Protein AF-A0A0E3QIT9-F1 (afdb_monomer_lite)

pLDDT: mean 95.92, std 5.53, range [59.34, 98.62]

Secondary structure (DSSP, 8-state):
-HHHHHHHHHHHHHHHHHHHHHTT-HHHHHHHHHHHHHHHHHHHHHHHHHHHHHHH-HHHHHHHHT--

InterPro domains:
  IPR002024 Bacterioferritin [PR00601] (19-39)
  IPR002024 Bacterioferritin [PR00601] (40-61)
  IPR008331 Ferritin/DPS domain [PF00210] (2-56)
  IPR009040 Ferritin-like diiron domain [PS50905] (1-57)
  IPR009078 Ferritin-like superfamily [SSF47240] (2-66)
  IPR012347 Ferritin-like [G3DSA:1.20.1260.10] (1-67)

Radius of gyration: 16.54 Å; chains: 1; bounding box: 41×16×42 Å

Structure (mmCIF, N/CA/C/O backbone):
data_AF-A0A0E3QIT9-F1
#
_entry.id   AF-A0A0E3QIT9-F1
#
loop_
_atom_site.group_PDB
_atom_site.id
_atom_site.type_symbol
_atom_site.label_atom_id
_atom_site.label_alt_id
_atom_site.label_comp_id
_atom_site.label_asym_id
_atom_site.label_entity_id
_atom_site.label_seq_id
_atom_site.pdbx_PDB_ins_code
_atom_site.Cartn_x
_atom_site.Cartn_y
_atom_site.Cartn_z
_atom_site.occupancy
_atom_site.B_iso_or_equiv
_atom_site.auth_seq_id
_atom_site.auth_comp_id
_atom_site.auth_asym_id
_atom_site.auth_atom_id
_atom_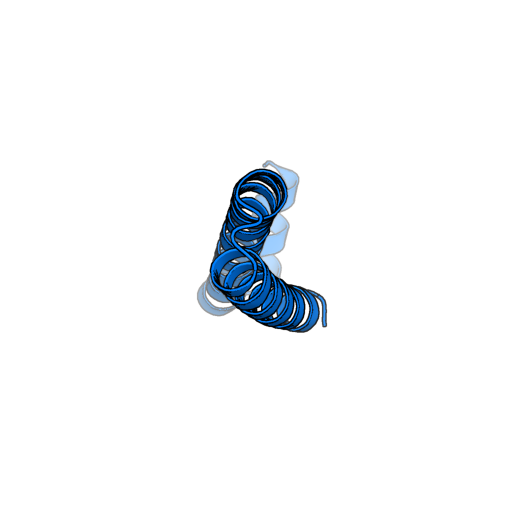site.pdbx_PDB_model_num
ATOM 1 N N . MET A 1 1 ? 0.315 -9.501 -9.279 1.00 82.88 1 MET A N 1
ATOM 2 C CA . MET A 1 1 ? -0.093 -10.311 -8.104 1.00 82.88 1 MET A CA 1
ATOM 3 C C . MET A 1 1 ? 0.047 -9.527 -6.796 1.00 82.88 1 MET A C 1
ATOM 5 O O . MET A 1 1 ? -0.961 -9.357 -6.126 1.00 82.88 1 MET A O 1
ATOM 9 N N . ILE A 1 2 ? 1.224 -8.971 -6.475 1.00 89.81 2 ILE A N 1
ATOM 10 C CA . ILE A 1 2 ? 1.490 -8.238 -5.215 1.00 89.81 2 ILE A CA 1
ATOM 11 C C . ILE A 1 2 ? 0.623 -6.976 -5.033 1.00 89.81 2 ILE A C 1
ATOM 13 O O . ILE A 1 2 ? 0.029 -6.802 -3.973 1.00 89.81 2 ILE A O 1
ATOM 17 N N . LEU A 1 3 ? 0.462 -6.134 -6.063 1.00 92.44 3 LEU A N 1
ATOM 18 C CA . LEU A 1 3 ? -0.420 -4.954 -5.986 1.00 92.44 3 LEU A CA 1
ATOM 19 C C . LEU A 1 3 ? -1.872 -5.337 -5.646 1.00 92.44 3 LEU A C 1
ATOM 21 O O . LEU A 1 3 ? -2.517 -4.706 -4.814 1.00 92.44 3 LEU A O 1
ATOM 25 N N . LYS A 1 4 ? -2.378 -6.423 -6.246 1.00 93.81 4 LYS A N 1
ATOM 26 C CA . LYS A 1 4 ? -3.727 -6.938 -5.971 1.00 93.81 4 LYS A CA 1
ATOM 27 C C . LYS A 1 4 ? -3.871 -7.395 -4.514 1.00 93.81 4 LYS A C 1
ATOM 29 O O . LYS A 1 4 ? -4.912 -7.146 -3.916 1.00 93.81 4 LYS A O 1
ATOM 34 N N . LEU A 1 5 ? -2.839 -8.030 -3.951 1.00 93.50 5 LEU A N 1
ATOM 35 C CA . LEU A 1 5 ? -2.817 -8.426 -2.539 1.00 93.50 5 LEU A CA 1
ATOM 36 C C . LEU A 1 5 ? -2.845 -7.203 -1.618 1.00 93.50 5 LEU A C 1
ATOM 38 O O . LEU A 1 5 ? -3.657 -7.170 -0.700 1.00 93.50 5 LEU A O 1
ATOM 42 N N . ASN A 1 6 ? -2.038 -6.177 -1.900 1.00 91.56 6 ASN A N 1
ATOM 43 C CA . ASN A 1 6 ? -2.016 -4.954 -1.093 1.00 91.56 6 ASN A CA 1
ATOM 44 C C . ASN A 1 6 ? -3.351 -4.197 -1.156 1.00 91.56 6 ASN A C 1
ATOM 46 O O . ASN A 1 6 ? -3.891 -3.841 -0.114 1.00 91.56 6 ASN A O 1
ATOM 50 N N . LYS A 1 7 ? -3.967 -4.066 -2.338 1.00 94.25 7 LYS A N 1
ATOM 51 C CA . LYS A 1 7 ? -5.327 -3.506 -2.462 1.00 94.25 7 LYS A CA 1
ATOM 52 C C . LYS A 1 7 ? -6.378 -4.324 -1.702 1.00 94.25 7 LYS A C 1
ATOM 54 O O . LYS A 1 7 ? -7.327 -3.762 -1.165 1.00 94.25 7 LYS A O 1
ATOM 59 N N . GLY A 1 8 ? -6.227 -5.649 -1.657 1.00 96.38 8 GLY A N 1
ATOM 60 C CA . GLY A 1 8 ? -7.067 -6.520 -0.832 1.00 96.38 8 GLY A CA 1
ATOM 61 C C . GLY A 1 8 ? -6.872 -6.273 0.666 1.00 96.38 8 GLY A C 1
ATOM 62 O O . GLY A 1 8 ? -7.852 -6.159 1.397 1.00 96.38 8 GLY A O 1
ATOM 63 N N . ALA A 1 9 ? -5.622 -6.118 1.107 1.00 95.50 9 ALA A N 1
ATOM 64 C CA . ALA A 1 9 ? -5.286 -5.802 2.490 1.00 95.50 9 ALA A CA 1
ATOM 65 C C . ALA A 1 9 ? -5.862 -4.444 2.919 1.00 95.50 9 ALA A C 1
ATOM 67 O O . ALA A 1 9 ? -6.510 -4.381 3.956 1.00 95.50 9 ALA A O 1
ATOM 68 N N . VAL A 1 10 ? -5.731 -3.395 2.096 1.00 97.75 10 VAL A N 1
ATOM 69 C CA . VAL A 1 10 ? -6.339 -2.068 2.339 1.00 97.75 10 VAL A CA 1
ATOM 70 C C . VAL A 1 10 ? -7.841 -2.184 2.612 1.00 97.75 10 VAL A C 1
ATOM 72 O O . VAL A 1 10 ? -8.347 -1.602 3.569 1.00 97.75 10 VAL A O 1
ATOM 75 N N . LYS A 1 11 ? -8.568 -2.988 1.823 1.00 97.75 11 LYS A N 1
ATOM 76 C CA . LYS A 1 11 ? -9.998 -3.243 2.069 1.00 97.75 11 LYS A CA 1
ATOM 77 C C . LYS A 1 11 ? -10.240 -3.941 3.410 1.00 97.75 11 LYS A C 1
ATOM 79 O O . LYS A 1 11 ? -11.141 -3.543 4.139 1.00 97.75 11 LYS A O 1
ATOM 84 N N . GLY A 1 12 ? -9.436 -4.952 3.743 1.00 98.12 12 GLY A N 1
ATOM 85 C CA . GLY A 1 12 ? -9.542 -5.671 5.016 1.00 98.12 12 GLY A CA 1
ATOM 86 C C . GLY A 1 12 ? -9.255 -4.791 6.237 1.00 98.12 12 GLY A C 1
ATOM 87 O O . GLY A 1 12 ? -9.965 -4.882 7.238 1.00 98.12 12 GLY A O 1
ATOM 88 N N . TYR A 1 13 ? -8.265 -3.898 6.145 1.00 98.06 13 TYR A N 1
ATOM 89 C CA . TYR A 1 13 ? -7.945 -2.949 7.213 1.00 98.06 13 TYR A CA 1
ATOM 90 C C . TYR A 1 13 ? -9.046 -1.907 7.393 1.00 98.06 13 TYR A C 1
ATOM 92 O O . TYR A 1 13 ? -9.465 -1.683 8.523 1.00 98.06 13 TYR A O 1
ATOM 100 N N . ASN A 1 14 ? -9.583 -1.345 6.306 1.00 98.31 14 ASN A N 1
ATOM 101 C CA . ASN A 1 14 ? -10.720 -0.422 6.383 1.00 98.31 14 ASN A CA 1
ATOM 102 C C . ASN A 1 14 ? -11.943 -1.061 7.057 1.00 98.31 14 ASN A C 1
ATOM 104 O O . ASN A 1 14 ? -12.576 -0.442 7.912 1.00 98.31 14 ASN A O 1
ATOM 108 N N . GLU A 1 15 ? -12.243 -2.319 6.733 1.00 98.50 15 GLU A N 1
ATOM 109 C CA . GLU A 1 15 ? -13.338 -3.049 7.377 1.00 98.50 15 GLU A CA 1
ATOM 110 C C . GLU A 1 15 ? -13.063 -3.322 8.864 1.00 98.50 15 GLU A C 1
ATOM 112 O O . GLU A 1 15 ? -13.944 -3.164 9.709 1.00 98.50 15 GLU A O 1
ATOM 117 N N . SER A 1 16 ? -11.819 -3.660 9.208 1.00 98.25 16 SER A N 1
ATOM 118 C CA . SER A 1 16 ? -11.406 -3.849 10.604 1.00 98.25 16 SER A CA 1
ATOM 119 C C . SER A 1 16 ? -11.501 -2.543 11.404 1.00 98.25 16 SER A C 1
ATOM 121 O O . SER A 1 16 ? -11.993 -2.548 12.527 1.00 98.25 16 SER A O 1
ATOM 123 N N . ILE A 1 17 ? -11.107 -1.410 10.814 1.00 98.56 17 ILE A N 1
ATOM 124 C CA . ILE A 1 17 ? -11.217 -0.069 11.412 1.00 98.56 17 ILE A CA 1
ATOM 125 C C . ILE A 1 17 ? -12.683 0.312 11.640 1.00 98.56 17 ILE A C 1
ATOM 127 O O . ILE A 1 17 ? -13.019 0.853 12.700 1.00 98.56 17 ILE A O 1
ATOM 131 N N . ARG A 1 18 ? -13.569 0.008 10.679 1.00 98.62 18 ARG A N 1
ATOM 132 C CA . ARG A 1 18 ? -15.020 0.193 10.829 1.00 98.62 18 ARG A CA 1
ATOM 133 C C . ARG A 1 18 ? -15.532 -0.572 12.051 1.00 98.62 18 ARG A C 1
ATOM 135 O O . A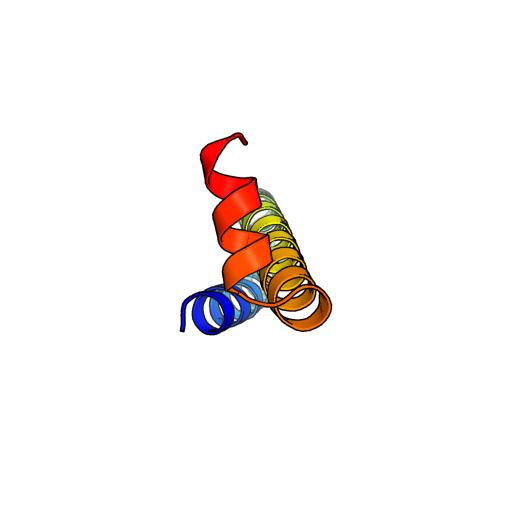RG A 1 18 ? -16.172 0.028 12.912 1.00 98.62 18 ARG A O 1
ATOM 142 N N . LEU A 1 19 ? -15.179 -1.854 12.173 1.00 98.56 19 LEU A N 1
ATOM 143 C CA . LEU A 1 19 ? -15.583 -2.689 13.307 1.00 98.56 19 LEU A CA 1
ATOM 144 C C . LEU A 1 19 ? -15.012 -2.184 14.643 1.00 98.56 19 LEU A C 1
ATOM 146 O O . LEU A 1 19 ? -15.753 -2.066 15.617 1.00 98.56 19 LEU A O 1
ATOM 150 N N . SER A 1 20 ? -13.724 -1.830 14.702 1.00 98.44 20 SER A N 1
ATOM 151 C CA . SER A 1 20 ? -13.118 -1.249 15.909 1.00 98.44 20 SER A CA 1
ATOM 152 C C . SER A 1 20 ? -13.808 0.053 16.323 1.00 98.44 20 SER A C 1
ATOM 154 O O . SER A 1 20 ? -14.001 0.296 17.512 1.00 98.44 20 SER A O 1
ATOM 156 N N . THR A 1 21 ? -14.247 0.866 15.358 1.00 98.12 21 THR A N 1
ATOM 157 C CA . THR A 1 21 ? -15.012 2.094 15.622 1.00 98.12 21 THR A CA 1
ATOM 158 C C . THR A 1 21 ? -16.387 1.784 16.221 1.00 98.12 21 THR A C 1
ATOM 160 O O . THR A 1 21 ? -16.771 2.393 17.219 1.00 98.12 21 THR A O 1
ATOM 163 N N . GLU A 1 22 ? -17.111 0.809 15.665 1.00 98.56 22 GLU A N 1
ATOM 164 C CA . GLU A 1 22 ? -18.429 0.376 16.159 1.00 98.56 22 GLU A CA 1
ATOM 165 C C . GLU A 1 22 ? -18.366 -0.184 17.583 1.00 98.56 22 GLU A C 1
ATOM 167 O O . GLU A 1 22 ? -19.231 0.108 18.410 1.00 98.56 22 GLU A O 1
ATOM 172 N N . LEU A 1 23 ? -17.302 -0.928 17.891 1.00 98.50 23 LEU A N 1
ATOM 173 C CA . LEU A 1 23 ? -17.057 -1.508 19.212 1.00 98.50 23 LEU A CA 1
ATOM 174 C C . LEU A 1 23 ? -16.395 -0.537 20.200 1.00 98.50 23 LEU A C 1
ATOM 176 O O . LEU A 1 23 ? -16.176 -0.903 21.354 1.00 98.50 23 LEU A O 1
ATOM 180 N N . ARG A 1 24 ? -16.092 0.699 19.777 1.00 98.19 24 ARG A N 1
ATOM 181 C CA . ARG A 1 24 ? -15.353 1.707 20.563 1.00 98.19 24 ARG A CA 1
ATOM 182 C C . ARG A 1 24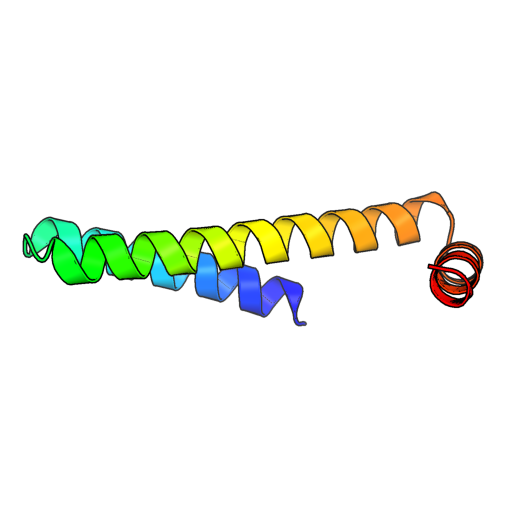 ? -13.967 1.230 21.029 1.00 98.19 24 ARG A C 1
ATOM 184 O O . ARG A 1 24 ? -13.452 1.696 22.046 1.00 98.19 24 ARG A O 1
ATOM 191 N N . ASP A 1 25 ? -13.344 0.333 20.270 1.00 98.31 25 ASP A N 1
ATOM 192 C CA . ASP A 1 25 ? -11.992 -0.178 20.497 1.00 98.31 25 ASP A CA 1
ATOM 193 C C . ASP A 1 25 ? -10.953 0.765 19.867 1.00 98.31 25 ASP A C 1
ATOM 195 O O . ASP A 1 25 ? -10.397 0.528 18.790 1.00 98.31 25 ASP A O 1
ATOM 199 N N . ASN A 1 26 ? -10.728 1.899 20.534 1.00 97.31 26 ASN A N 1
ATOM 200 C CA . ASN A 1 26 ? -9.884 2.976 20.008 1.00 97.31 26 ASN A CA 1
ATOM 201 C C . ASN A 1 26 ? -8.398 2.592 19.904 1.00 97.31 26 ASN A C 1
ATOM 203 O O . ASN A 1 26 ? -7.695 3.108 19.032 1.00 97.31 26 ASN A O 1
ATOM 207 N N . ASN A 1 27 ? -7.919 1.691 20.767 1.00 97.56 27 ASN A N 1
ATOM 208 C CA . ASN A 1 27 ? -6.521 1.264 20.752 1.00 97.56 27 ASN A CA 1
ATOM 209 C C . ASN A 1 27 ? -6.233 0.428 19.503 1.00 97.56 27 ASN A C 1
ATOM 211 O O . ASN A 1 27 ? -5.295 0.739 18.766 1.00 97.56 27 ASN A O 1
ATOM 215 N N . ASN A 1 28 ? -7.077 -0.569 19.208 1.00 97.62 28 ASN A N 1
ATOM 216 C CA . ASN A 1 28 ? -6.921 -1.351 17.984 1.00 97.62 28 ASN A CA 1
ATOM 217 C C . ASN A 1 28 ? -7.182 -0.506 16.743 1.00 97.62 28 ASN A C 1
ATOM 219 O O . ASN A 1 28 ? -6.427 -0.620 15.783 1.00 97.62 28 ASN A O 1
ATOM 223 N N . LYS A 1 29 ? -8.181 0.387 16.767 1.00 98.31 29 LYS A N 1
ATOM 224 C CA . LYS A 1 29 ? -8.422 1.326 15.665 1.00 98.31 29 LYS A CA 1
ATOM 225 C C . LYS A 1 29 ? -7.146 2.094 15.297 1.00 98.31 29 LYS A C 1
ATOM 227 O O . LYS A 1 29 ? -6.734 2.057 14.143 1.00 98.31 29 LYS A O 1
ATOM 232 N N . THR A 1 30 ? -6.505 2.730 16.278 1.00 98.44 30 THR A N 1
ATOM 233 C CA . THR A 1 30 ? -5.288 3.536 16.060 1.00 98.44 30 THR A CA 1
ATOM 234 C C . THR A 1 30 ? -4.151 2.690 15.481 1.00 98.44 30 THR A C 1
ATOM 236 O O . THR A 1 30 ? -3.457 3.110 14.556 1.00 98.44 30 THR A O 1
ATOM 239 N N . PHE A 1 31 ? -3.972 1.468 15.988 1.00 98.12 31 PHE A N 1
ATOM 240 C CA . PHE A 1 31 ? -2.965 0.544 15.468 1.00 98.12 31 PHE A CA 1
ATOM 241 C C . PHE A 1 31 ? -3.260 0.104 14.023 1.00 98.12 31 PHE A C 1
ATOM 243 O O . PHE A 1 31 ? -2.359 0.051 13.188 1.00 98.12 31 PHE A O 1
ATOM 250 N N . LEU A 1 32 ? -4.524 -0.175 13.702 1.00 98.50 32 LEU A N 1
ATOM 251 C CA . LEU A 1 32 ? -4.947 -0.556 12.355 1.00 98.50 32 LEU A CA 1
ATOM 252 C C . LEU A 1 32 ? -4.812 0.603 11.358 1.00 98.50 32 LEU A C 1
ATOM 254 O O . LEU A 1 32 ? -4.410 0.361 10.224 1.00 98.50 32 LEU A O 1
ATOM 258 N N . GLU A 1 33 ? -5.096 1.843 11.768 1.00 98.44 33 GLU A N 1
ATOM 259 C CA . GLU A 1 33 ? -4.887 3.050 10.952 1.00 98.44 33 GLU A CA 1
ATOM 260 C C . GLU A 1 33 ? -3.404 3.258 10.611 1.00 98.44 33 GLU A C 1
ATOM 262 O O . GLU A 1 33 ? -3.081 3.582 9.468 1.00 98.44 33 GLU A O 1
ATOM 267 N N . TYR A 1 34 ? -2.494 2.999 11.559 1.00 98.31 34 TYR A N 1
ATOM 268 C CA . TYR A 1 34 ? -1.052 3.016 11.291 1.00 98.31 34 TYR A CA 1
ATOM 269 C C . TYR A 1 34 ? -0.673 2.008 10.197 1.00 98.31 34 TYR A C 1
ATOM 271 O O . TYR A 1 34 ? -0.006 2.366 9.226 1.00 98.31 34 TYR A O 1
ATOM 279 N N . ILE A 1 35 ? -1.143 0.760 10.309 1.00 97.88 35 ILE A N 1
ATOM 280 C CA . ILE A 1 35 ? -0.833 -0.271 9.310 1.00 97.88 35 ILE A CA 1
ATOM 281 C C . ILE A 1 35 ? -1.473 0.062 7.958 1.00 97.88 35 ILE A C 1
ATOM 283 O O . ILE A 1 35 ? -0.845 -0.143 6.918 1.00 97.88 35 ILE A O 1
ATOM 287 N N . LEU A 1 36 ? -2.714 0.561 7.954 1.00 98.31 36 LEU A N 1
ATOM 288 C CA . LEU A 1 36 ? -3.409 0.966 6.734 1.00 98.31 36 LEU A CA 1
ATOM 289 C C . LEU A 1 36 ? -2.577 1.988 5.959 1.00 98.31 36 LEU A C 1
ATOM 291 O O . LEU A 1 36 ? -2.348 1.785 4.769 1.00 98.31 36 LEU A O 1
ATOM 295 N N . LYS A 1 37 ? -2.060 3.012 6.647 1.00 97.94 37 LYS A N 1
ATOM 296 C CA . LYS A 1 37 ? -1.207 4.033 6.038 1.00 97.94 37 LYS A CA 1
ATOM 297 C C . LYS A 1 37 ? 0.023 3.425 5.357 1.00 97.94 37 LYS A C 1
ATOM 299 O O . LYS A 1 37 ? 0.268 3.708 4.190 1.00 97.94 37 LYS A O 1
ATOM 304 N N . GLU A 1 38 ? 0.746 2.527 6.030 1.00 97.12 38 GLU A N 1
ATOM 305 C CA . GLU A 1 38 ? 1.895 1.838 5.415 1.00 97.12 38 GLU A CA 1
ATOM 306 C C . GLU A 1 38 ? 1.483 1.010 4.182 1.00 97.12 38 GLU A C 1
ATOM 308 O O . GLU A 1 38 ? 2.247 0.865 3.228 1.00 97.12 38 GLU A O 1
ATOM 313 N N . LYS A 1 39 ? 0.275 0.427 4.167 1.00 95.19 39 LYS A N 1
ATOM 314 C CA . LYS A 1 39 ? -0.225 -0.307 2.991 1.00 95.19 39 LYS A CA 1
ATOM 315 C C . LYS A 1 39 ? -0.596 0.612 1.838 1.00 95.19 39 LYS A C 1
ATOM 317 O O . LYS A 1 39 ? -0.341 0.231 0.698 1.00 95.19 39 LYS A O 1
ATOM 322 N N . GLU A 1 40 ? -1.177 1.771 2.112 1.00 97.19 40 GLU A N 1
ATOM 323 C CA . GLU A 1 40 ? -1.497 2.772 1.092 1.00 97.19 40 GLU A CA 1
ATOM 324 C C . GLU A 1 40 ? -0.216 3.326 0.459 1.00 97.19 40 GLU A C 1
ATOM 326 O O . GLU A 1 40 ? -0.087 3.281 -0.760 1.00 97.19 40 GLU A O 1
ATOM 331 N N . GLU A 1 41 ? 0.794 3.665 1.265 1.00 97.38 41 GLU A N 1
ATOM 332 C CA . GLU A 1 41 ? 2.113 4.090 0.771 1.00 97.38 41 GLU A CA 1
ATOM 333 C C . GLU A 1 41 ? 2.778 3.016 -0.114 1.00 97.38 41 GLU A C 1
ATOM 335 O O . GLU A 1 41 ? 3.351 3.322 -1.164 1.00 97.38 41 GLU A O 1
ATOM 340 N N . HIS A 1 42 ? 2.655 1.733 0.246 1.00 95.31 42 HIS A N 1
ATOM 341 C CA . HIS A 1 42 ? 3.140 0.638 -0.601 1.00 95.31 42 HIS A CA 1
ATOM 342 C C . HIS A 1 42 ? 2.344 0.468 -1.903 1.00 95.31 42 HIS A C 1
ATOM 344 O O . HIS A 1 42 ? 2.925 0.095 -2.927 1.00 95.31 42 HIS A O 1
A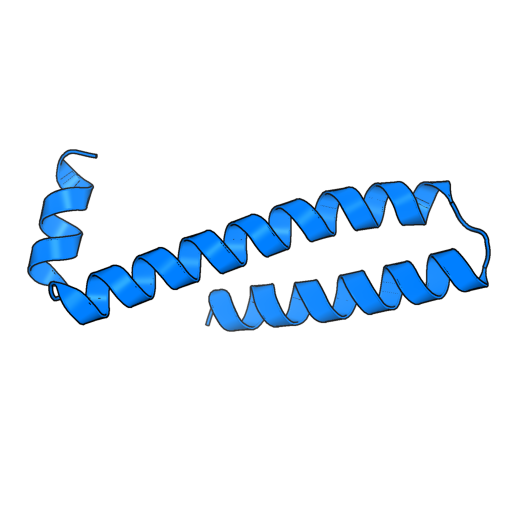TOM 350 N N . VAL A 1 43 ? 1.023 0.679 -1.882 1.00 97.62 43 VAL A N 1
ATOM 351 C CA . VAL A 1 43 ? 0.194 0.645 -3.096 1.00 97.62 43 VAL A CA 1
ATOM 352 C C . VAL A 1 43 ? 0.619 1.767 -4.033 1.00 97.62 43 VAL A C 1
ATOM 354 O O . VAL A 1 43 ? 0.914 1.478 -5.192 1.00 97.62 43 VAL A O 1
ATOM 357 N N . ASP A 1 44 ? 0.730 2.989 -3.518 1.00 97.69 44 ASP A N 1
ATOM 358 C CA . ASP A 1 44 ? 1.123 4.167 -4.288 1.00 97.69 44 ASP A CA 1
ATOM 359 C C . ASP A 1 44 ? 2.501 3.970 -4.923 1.00 97.69 44 ASP A C 1
ATOM 361 O O . ASP A 1 44 ? 2.673 4.164 -6.128 1.00 97.69 44 ASP A O 1
ATOM 365 N N . TRP A 1 45 ? 3.478 3.485 -4.149 1.00 97.12 45 TRP A N 1
ATOM 366 C CA . TRP A 1 45 ? 4.814 3.200 -4.669 1.00 97.12 45 TRP A CA 1
ATOM 367 C C . TRP A 1 45 ? 4.780 2.191 -5.824 1.00 97.12 45 TRP A C 1
ATOM 369 O O . TRP A 1 45 ? 5.370 2.440 -6.877 1.00 97.12 45 TRP A O 1
ATOM 379 N N . LEU A 1 46 ? 4.058 1.074 -5.665 1.00 96.81 46 LEU A N 1
ATOM 380 C CA . LEU A 1 46 ? 3.930 0.048 -6.706 1.00 96.81 46 LEU A CA 1
ATOM 381 C C . LEU A 1 46 ? 3.236 0.578 -7.966 1.00 96.81 46 LEU A C 1
ATOM 383 O O . LEU A 1 46 ? 3.603 0.185 -9.074 1.00 96.81 46 LEU A O 1
ATOM 387 N N . GLU A 1 47 ? 2.229 1.436 -7.815 1.00 97.31 47 GLU A N 1
ATOM 388 C CA . GLU A 1 47 ? 1.535 2.052 -8.946 1.00 97.31 47 GLU A CA 1
ATOM 389 C C . GLU A 1 47 ? 2.449 3.004 -9.715 1.00 97.31 47 GLU A C 1
ATOM 391 O O . GLU A 1 47 ? 2.493 2.924 -10.944 1.00 97.31 47 GLU A O 1
ATOM 396 N N . VAL A 1 48 ? 3.256 3.803 -9.011 1.00 97.38 48 VAL A N 1
ATOM 397 C CA . VAL A 1 48 ? 4.288 4.648 -9.628 1.00 97.38 48 VAL A CA 1
ATOM 398 C C . VAL A 1 48 ? 5.297 3.801 -10.405 1.00 97.38 48 VAL A C 1
ATOM 400 O O . VAL A 1 48 ? 5.606 4.133 -11.547 1.00 97.38 48 VAL A O 1
ATOM 403 N N . GLN A 1 49 ? 5.773 2.682 -9.845 1.00 96.75 49 GLN A N 1
ATOM 404 C CA . GLN A 1 49 ? 6.724 1.812 -10.552 1.00 96.75 49 GLN A CA 1
ATOM 405 C C . GLN A 1 49 ? 6.123 1.239 -11.844 1.00 96.75 49 GLN A C 1
ATOM 407 O O . GLN A 1 49 ? 6.771 1.214 -12.891 1.00 96.75 49 GLN A O 1
ATOM 412 N N . LEU A 1 50 ? 4.870 0.779 -11.792 1.00 97.19 50 LEU A N 1
ATOM 413 C CA . LEU A 1 50 ? 4.184 0.238 -12.966 1.00 97.19 50 LEU A CA 1
ATOM 414 C C . LEU A 1 50 ? 3.941 1.307 -14.034 1.00 97.19 50 LEU A C 1
ATOM 416 O O . LEU A 1 50 ? 4.085 1.015 -15.224 1.00 97.19 50 LEU A O 1
ATOM 420 N N . ASP A 1 51 ? 3.590 2.525 -13.625 1.00 98.00 51 ASP A N 1
ATOM 421 C CA . ASP A 1 51 ? 3.409 3.638 -14.551 1.00 98.00 51 ASP A CA 1
ATOM 422 C C . ASP A 1 51 ? 4.736 4.038 -15.209 1.00 98.00 51 ASP A C 1
ATOM 424 O O . ASP A 1 51 ? 4.800 4.156 -16.431 1.00 98.00 51 ASP A O 1
ATOM 428 N N . GLN A 1 52 ? 5.830 4.106 -14.444 1.00 97.62 52 GLN A N 1
ATOM 429 C CA . GLN A 1 52 ? 7.171 4.323 -14.992 1.00 97.62 52 GLN A CA 1
ATOM 430 C C . GLN A 1 52 ? 7.524 3.262 -16.039 1.00 97.62 52 GLN A C 1
ATOM 432 O O . GLN A 1 52 ? 7.851 3.609 -17.173 1.00 97.62 52 GLN A O 1
ATOM 437 N N . ILE A 1 53 ? 7.373 1.971 -15.720 1.00 97.81 53 ILE A N 1
ATOM 438 C CA . ILE A 1 53 ? 7.625 0.876 -16.675 1.00 97.81 53 ILE A CA 1
ATOM 439 C C . ILE A 1 53 ? 6.801 1.054 -17.956 1.00 97.81 53 ILE A C 1
ATOM 441 O O . ILE A 1 53 ? 7.313 0.830 -19.055 1.00 97.81 53 ILE A O 1
ATOM 445 N N . LYS A 1 54 ? 5.534 1.465 -17.832 1.00 98.19 54 LYS A N 1
ATOM 446 C CA . LYS A 1 54 ? 4.646 1.703 -18.973 1.00 98.19 54 LYS A CA 1
ATOM 447 C C . LYS A 1 54 ? 5.105 2.885 -19.832 1.00 98.19 54 LYS A C 1
ATOM 449 O O . LYS A 1 54 ? 4.966 2.818 -21.050 1.00 98.19 54 LYS A O 1
ATOM 454 N N . GLN A 1 55 ? 5.630 3.945 -19.221 1.00 98.19 55 GLN A N 1
ATOM 455 C CA . GLN A 1 55 ? 6.051 5.159 -19.922 1.00 98.19 55 GLN A CA 1
ATOM 456 C C . GLN A 1 55 ? 7.407 5.011 -20.624 1.00 98.19 55 GLN A C 1
ATOM 458 O O . GLN A 1 55 ? 7.534 5.401 -21.782 1.00 98.19 55 GLN A O 1
ATOM 463 N N . ILE A 1 56 ? 8.418 4.456 -19.944 1.00 97.38 56 ILE A N 1
ATOM 464 C CA . ILE A 1 56 ? 9.807 4.426 -20.451 1.00 97.38 56 ILE A CA 1
ATOM 465 C C . ILE A 1 56 ? 10.245 3.055 -20.981 1.00 97.38 56 ILE A C 1
ATOM 467 O O . ILE A 1 56 ? 11.330 2.925 -21.554 1.00 97.38 56 ILE A O 1
ATOM 471 N N . GLY A 1 57 ? 9.407 2.032 -20.805 1.00 97.62 57 GLY A N 1
ATOM 472 C CA . GLY A 1 57 ? 9.710 0.650 -21.155 1.00 97.62 57 GLY A CA 1
ATOM 473 C C . GLY A 1 57 ? 10.561 -0.063 -20.099 1.00 97.62 57 GLY A C 1
ATOM 474 O O . GLY A 1 57 ? 11.381 0.534 -19.400 1.00 97.62 57 GLY A O 1
ATOM 475 N N . ILE A 1 58 ? 10.389 -1.385 -20.007 1.00 97.44 58 ILE A N 1
ATOM 476 C CA . ILE A 1 58 ? 11.014 -2.207 -18.959 1.00 97.44 58 ILE A CA 1
ATOM 477 C C . ILE A 1 58 ? 12.549 -2.181 -18.999 1.00 97.44 58 ILE A C 1
ATOM 479 O O . ILE A 1 58 ? 13.183 -2.166 -17.951 1.00 97.44 58 ILE A O 1
ATOM 483 N N . HIS A 1 59 ? 13.162 -2.127 -20.183 1.00 96.94 59 HIS A N 1
ATOM 484 C CA . HIS A 1 59 ? 14.622 -2.095 -20.307 1.00 96.94 59 HIS A CA 1
ATOM 485 C C . HIS A 1 59 ? 15.218 -0.803 -19.731 1.00 96.94 59 HIS A C 1
ATOM 487 O O . HIS A 1 59 ? 16.170 -0.864 -18.957 1.00 96.94 59 HIS A O 1
ATOM 493 N N . THR A 1 60 ? 14.625 0.350 -20.059 1.00 96.81 60 THR A N 1
ATOM 494 C CA . THR A 1 60 ? 15.050 1.660 -19.543 1.00 96.81 60 THR A CA 1
ATOM 495 C C . THR A 1 60 ? 14.837 1.749 -18.036 1.00 96.81 60 THR A C 1
ATOM 497 O O . THR A 1 60 ? 15.724 2.198 -17.317 1.00 96.81 60 THR A O 1
ATOM 500 N N . TYR A 1 61 ? 13.689 1.264 -17.551 1.00 97.00 61 TYR A N 1
ATOM 501 C CA . TYR A 1 61 ? 13.394 1.203 -16.122 1.00 97.00 61 TYR A CA 1
ATOM 502 C C . TYR A 1 61 ? 14.434 0.370 -15.360 1.00 97.00 61 TYR A C 1
ATOM 504 O O . TYR A 1 61 ? 15.021 0.855 -14.398 1.00 97.00 61 TYR A O 1
ATOM 512 N N . LEU A 1 62 ? 14.735 -0.851 -15.821 1.00 95.88 62 LEU A N 1
ATOM 513 C CA . LEU A 1 62 ? 15.729 -1.717 -15.176 1.00 95.88 62 LEU A CA 1
ATOM 514 C C . LEU A 1 62 ? 17.141 -1.118 -15.201 1.00 95.88 62 LEU A C 1
ATOM 516 O O . LEU A 1 62 ? 17.875 -1.273 -14.231 1.00 95.88 62 LEU A O 1
ATOM 520 N N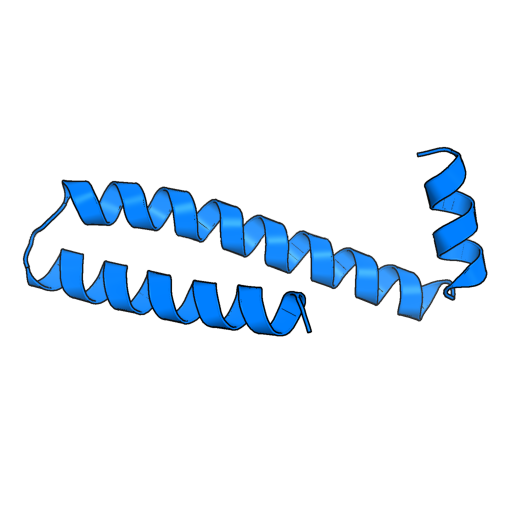 . ALA A 1 63 ? 17.512 -0.403 -16.268 1.00 95.94 63 ALA A N 1
ATOM 521 C CA . ALA A 1 63 ? 18.798 0.288 -16.331 1.00 95.94 63 ALA A CA 1
ATOM 522 C C . ALA A 1 63 ? 18.937 1.368 -15.239 1.00 95.94 63 ALA A C 1
ATOM 524 O O . ALA A 1 63 ? 20.020 1.527 -14.683 1.00 95.94 63 ALA A O 1
ATOM 525 N N . GLN A 1 64 ? 17.850 2.066 -14.885 1.00 94.44 64 GLN A N 1
ATOM 526 C CA . GLN A 1 64 ? 17.848 3.041 -13.786 1.00 94.44 64 GLN A CA 1
ATOM 527 C C . GLN A 1 64 ? 17.990 2.379 -12.407 1.00 94.44 64 GLN A C 1
ATOM 529 O O . GLN A 1 64 ? 18.596 2.967 -11.519 1.00 94.44 64 GLN A O 1
ATOM 534 N N . GLN A 1 65 ? 17.491 1.151 -12.233 1.00 92.50 65 GLN A N 1
ATOM 535 C CA . GLN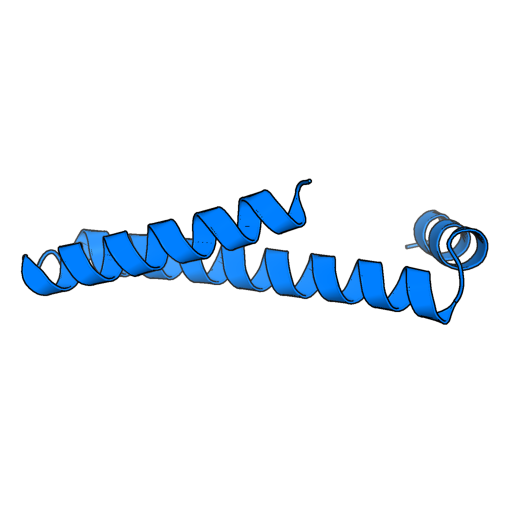 A 1 65 ? 17.560 0.428 -10.954 1.00 92.50 65 GLN A CA 1
ATOM 536 C C . GLN A 1 65 ? 18.960 -0.115 -10.620 1.00 92.50 65 GLN A C 1
ATOM 538 O O . GLN A 1 65 ? 19.215 -0.469 -9.477 1.00 92.50 65 GLN A O 1
ATOM 543 N N . ILE A 1 66 ? 19.878 -0.195 -11.590 1.00 91.88 66 ILE A N 1
ATOM 544 C CA . ILE A 1 66 ? 21.264 -0.647 -11.345 1.00 91.88 66 ILE A CA 1
ATOM 545 C C . ILE A 1 66 ? 22.075 0.413 -10.584 1.00 91.88 66 ILE A C 1
ATOM 547 O O . ILE A 1 66 ? 23.017 0.074 -9.871 1.00 91.88 66 ILE A O 1
ATOM 551 N N . TYR A 1 67 ? 21.721 1.687 -10.750 1.00 79.81 67 TYR A N 1
ATOM 552 C CA . TYR A 1 67 ? 22.458 2.828 -10.202 1.00 79.81 67 TYR A CA 1
ATOM 553 C C . TYR A 1 67 ? 21.693 3.580 -9.100 1.00 79.81 67 TYR A C 1
ATOM 555 O O . TYR A 1 67 ? 22.177 4.618 -8.647 1.00 79.81 67 TYR A O 1
ATOM 563 N N . GLY A 1 68 ? 20.502 3.097 -8.728 1.00 59.34 68 GLY A N 1
ATOM 564 C CA . GLY A 1 68 ? 19.617 3.685 -7.716 1.00 59.34 68 GLY A CA 1
ATOM 565 C C . GLY A 1 68 ? 19.888 3.194 -6.302 1.00 59.34 68 GLY A C 1
ATOM 566 O O . GLY A 1 68 ? 20.374 2.051 -6.152 1.00 59.34 68 GLY A O 1
#

Sequence (68 aa):
MILKLNKGAVKGYNESIRLSTELRDNNNKTFLEYILKEKEEHVDWLEVQLDQIKQIGIHTYLAQQIYG

Organism: NCBI:txid1434109

Foldseek 3Di:
DVLVVLVVVLVVLVVVLVVCVVVVVVVVNVVSVVVSVVSVVVNVVVVVLVVVCVPPNPVVSVVVVVVD